Protein AF-A0A183HS68-F1 (afdb_monomer_lite)

Foldseek 3Di:
DDPVVLVVQQDDPPRDPDLVVNLVSLQVSLVVCVVVLVLCSSLVSCVVSVNLVSSLVSVLSNVPLVVLLVSLVVVLALVSLVSNLVSLVVDPCLVPVVSVVSSLVSCVSNVVVVVNVVSVVVNVVSVVVVVPD

InterPro domains:
  IPR056168 IF140/IFT172/WDR19, TPR domain [PF24762] (1-106)

Radius of gyration: 18.28 Å; chains: 1; bounding box: 45×23×54 Å

Structure (mmCIF, N/CA/C/O backbone):
data_AF-A0A183HS68-F1
#
_entry.id   AF-A0A183HS68-F1
#
loop_
_atom_site.group_PDB
_atom_site.id
_atom_site.type_symbol
_atom_site.label_atom_id
_atom_site.label_alt_id
_atom_site.label_comp_id
_atom_site.label_asym_id
_atom_site.label_entity_id
_atom_site.label_seq_id
_atom_site.pdbx_PDB_ins_code
_atom_site.Cartn_x
_atom_site.Cartn_y
_atom_site.Cartn_z
_atom_site.occupancy
_atom_site.B_iso_or_equiv
_atom_site.auth_seq_id
_atom_site.auth_comp_id
_atom_site.auth_asym_id
_atom_site.auth_atom_id
_atom_site.pdbx_PDB_model_num
ATOM 1 N N . MET A 1 1 ? -1.476 10.802 -21.372 1.00 53.19 1 MET A N 1
ATOM 2 C CA . MET A 1 1 ? -1.004 9.448 -21.722 1.00 53.19 1 MET A CA 1
ATOM 3 C C . MET A 1 1 ? -2.163 8.472 -21.622 1.00 53.19 1 MET A C 1
ATOM 5 O O . MET A 1 1 ? -2.624 8.181 -20.527 1.00 53.19 1 MET A O 1
ATOM 9 N N . SER A 1 2 ? -2.686 7.991 -22.749 1.00 70.62 2 SER A N 1
ATOM 10 C CA . SER A 1 2 ? -3.667 6.900 -22.703 1.00 70.62 2 SER A CA 1
ATOM 11 C C . SER A 1 2 ? -2.977 5.598 -22.284 1.00 70.62 2 SER A C 1
ATOM 13 O O . SER A 1 2 ? -1.784 5.422 -22.536 1.00 70.62 2 SER A O 1
ATOM 15 N N . GLU A 1 3 ? -3.719 4.680 -21.663 1.00 65.94 3 GLU A N 1
ATOM 16 C CA . GLU A 1 3 ? -3.223 3.351 -21.266 1.00 65.94 3 GLU A CA 1
ATOM 17 C C . GLU A 1 3 ? -2.537 2.631 -22.436 1.00 65.94 3 GLU A C 1
ATOM 19 O O . GLU A 1 3 ? -1.424 2.133 -22.299 1.00 65.94 3 GLU A O 1
ATOM 24 N N . ARG A 1 4 ? -3.129 2.723 -23.633 1.00 66.81 4 ARG A N 1
ATOM 25 C CA . ARG A 1 4 ? -2.558 2.195 -24.880 1.00 66.81 4 ARG A CA 1
ATOM 26 C C . ARG A 1 4 ? -1.191 2.776 -25.225 1.00 66.81 4 ARG A C 1
ATOM 28 O O . ARG A 1 4 ? -0.319 2.039 -25.665 1.00 66.81 4 ARG A O 1
ATOM 35 N N . LEU A 1 5 ? -0.996 4.082 -25.037 1.00 66.44 5 LEU A N 1
ATOM 36 C CA . LEU A 1 5 ? 0.290 4.709 -25.337 1.00 66.44 5 LEU A CA 1
ATOM 37 C C . LEU A 1 5 ? 1.351 4.292 -24.315 1.00 66.44 5 LEU A C 1
ATOM 39 O O . LEU A 1 5 ? 2.501 4.069 -24.667 1.00 66.44 5 LEU A O 1
ATOM 43 N N . ALA A 1 6 ? 0.958 4.153 -23.052 1.00 65.38 6 ALA A N 1
ATOM 44 C CA . ALA A 1 6 ? 1.870 3.746 -21.998 1.00 65.38 6 ALA A CA 1
ATOM 45 C C . ALA A 1 6 ? 2.270 2.264 -22.117 1.00 65.38 6 ALA A C 1
ATOM 47 O O . ALA A 1 6 ? 3.402 1.912 -21.794 1.00 65.38 6 ALA A O 1
ATOM 48 N N . GLU A 1 7 ? 1.385 1.401 -22.622 1.00 72.25 7 GLU A N 1
ATOM 49 C CA . GLU A 1 7 ? 1.726 0.019 -22.979 1.00 72.25 7 GLU A CA 1
ATOM 50 C C . GLU A 1 7 ? 2.600 -0.059 -24.233 1.00 72.25 7 GLU A C 1
ATOM 52 O O . GLU A 1 7 ? 3.611 -0.752 -24.198 1.00 72.25 7 GLU A O 1
ATOM 57 N N . ALA A 1 8 ? 2.299 0.712 -25.282 1.00 69.56 8 ALA A N 1
ATOM 58 C CA . ALA A 1 8 ? 3.126 0.776 -26.492 1.00 69.56 8 ALA A CA 1
ATOM 59 C C . ALA A 1 8 ? 4.556 1.284 -26.232 1.00 69.56 8 ALA A C 1
ATOM 61 O O . ALA A 1 8 ? 5.487 0.884 -26.921 1.00 69.56 8 ALA A O 1
ATOM 62 N N . LEU A 1 9 ? 4.738 2.150 -25.232 1.00 65.75 9 LEU A N 1
ATOM 63 C CA . LEU A 1 9 ? 6.045 2.676 -24.825 1.00 65.75 9 LEU A CA 1
ATOM 64 C C . LEU A 1 9 ? 6.743 1.814 -23.768 1.00 65.75 9 LEU A C 1
ATOM 66 O O . LEU A 1 9 ? 7.820 2.178 -23.304 1.00 65.75 9 LEU A O 1
ATOM 70 N N . THR A 1 10 ? 6.131 0.707 -23.342 1.00 69.25 10 THR A N 1
ATOM 71 C CA . THR A 1 10 ? 6.763 -0.215 -22.400 1.00 69.25 10 THR A CA 1
ATOM 72 C C . THR A 1 10 ? 7.687 -1.150 -23.174 1.00 69.25 10 THR A C 1
ATOM 74 O O . THR A 1 10 ? 7.180 -2.044 -23.848 1.00 69.25 10 THR A O 1
ATOM 77 N N . PRO A 1 11 ? 9.017 -0.992 -23.078 1.00 64.69 11 PRO A N 1
ATOM 78 C CA . PRO A 1 11 ? 9.945 -1.918 -23.717 1.00 64.69 11 PRO A CA 1
ATOM 79 C C . PRO A 1 11 ? 9.769 -3.326 -23.143 1.00 64.69 11 PRO A C 1
ATOM 81 O O . PRO A 1 11 ? 9.581 -3.489 -21.927 1.00 64.69 11 PRO A O 1
ATOM 84 N N . SER A 1 12 ? 9.850 -4.350 -23.995 1.00 64.88 12 SER A N 1
ATOM 85 C CA . SER A 1 12 ? 9.948 -5.719 -23.499 1.00 64.88 12 SER A CA 1
ATOM 86 C C . SER A 1 12 ? 11.299 -5.918 -22.796 1.00 64.88 12 SER A C 1
ATOM 88 O O . SER A 1 12 ? 12.232 -5.126 -22.950 1.00 64.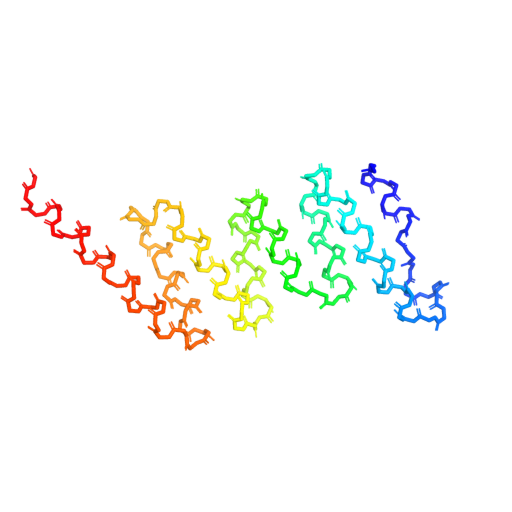88 12 SER A O 1
ATOM 90 N N . LYS A 1 13 ? 11.421 -6.978 -21.988 1.00 59.94 13 LYS A N 1
ATOM 91 C CA . LYS A 1 13 ? 12.691 -7.305 -21.314 1.00 59.94 13 LYS A CA 1
ATOM 92 C C . LYS A 1 13 ? 13.829 -7.619 -22.299 1.00 59.94 13 LYS A C 1
ATOM 94 O O . LYS A 1 13 ? 14.978 -7.649 -21.880 1.00 59.94 13 LYS A O 1
ATOM 99 N N . GLU A 1 14 ? 13.507 -7.857 -23.568 1.00 62.31 14 GLU A N 1
ATOM 100 C CA . GLU A 1 14 ? 14.441 -8.247 -24.627 1.00 62.31 14 GLU A CA 1
ATOM 101 C C . GLU A 1 14 ? 14.901 -7.044 -25.475 1.00 62.31 14 GLU A C 1
ATOM 103 O O . GLU A 1 14 ? 15.962 -7.106 -26.092 1.00 62.31 14 GLU A O 1
ATOM 108 N N . ASP A 1 15 ? 14.155 -5.930 -25.464 1.00 59.44 15 ASP A N 1
ATOM 109 C CA . ASP A 1 15 ? 14.360 -4.795 -26.382 1.00 59.44 15 ASP A CA 1
ATOM 110 C C . ASP A 1 15 ? 15.431 -3.787 -25.931 1.00 59.44 15 ASP A C 1
ATOM 112 O O . ASP A 1 15 ? 15.877 -2.959 -26.727 1.00 59.44 15 ASP A O 1
ATOM 116 N N . ILE A 1 16 ? 15.843 -3.808 -24.659 1.00 58.78 16 ILE A N 1
ATOM 117 C CA . ILE A 1 16 ? 16.813 -2.848 -24.109 1.00 58.78 16 ILE A CA 1
ATOM 118 C C . ILE A 1 16 ? 17.984 -3.606 -23.488 1.00 58.78 16 ILE A C 1
ATOM 120 O O . ILE A 1 16 ? 17.827 -4.296 -22.486 1.00 58.78 16 ILE A O 1
ATOM 124 N N . SER A 1 17 ? 19.183 -3.422 -24.046 1.00 64.06 17 SER A N 1
ATOM 125 C CA . SER A 1 17 ? 20.418 -4.044 -23.543 1.00 64.06 17 SER A CA 1
ATOM 126 C C . SER A 1 17 ? 20.845 -3.536 -22.157 1.00 64.06 17 SER A C 1
ATOM 128 O O . SER A 1 17 ? 21.620 -4.201 -21.472 1.00 64.06 17 SER A O 1
ATOM 130 N N . ASN A 1 18 ? 20.333 -2.375 -21.730 1.00 79.50 18 ASN A N 1
ATOM 131 C CA . ASN A 1 18 ? 20.610 -1.748 -20.440 1.00 79.50 18 ASN A CA 1
ATOM 132 C C . ASN A 1 18 ? 19.378 -1.738 -19.517 1.00 79.50 18 ASN A C 1
ATOM 134 O O . ASN A 1 18 ? 18.509 -0.867 -19.600 1.00 79.50 18 ASN A O 1
ATOM 138 N N . GLU A 1 19 ? 19.347 -2.677 -18.571 1.00 83.62 19 GLU A N 1
ATOM 139 C CA . GLU A 1 19 ? 18.297 -2.802 -17.549 1.00 83.62 19 GLU A CA 1
ATOM 140 C C . GLU A 1 19 ? 18.080 -1.503 -16.747 1.00 83.62 19 GLU A C 1
ATOM 142 O O . GLU A 1 19 ? 16.956 -1.184 -16.364 1.00 83.62 19 GLU A O 1
ATOM 147 N N . THR A 1 20 ? 19.132 -0.704 -16.546 1.00 87.88 20 THR A N 1
ATOM 148 C CA . THR A 1 20 ? 19.046 0.565 -15.806 1.00 87.88 20 THR A CA 1
ATOM 149 C C . THR A 1 20 ? 18.190 1.593 -16.541 1.00 87.88 20 THR A C 1
ATOM 151 O O . THR A 1 20 ? 17.374 2.283 -15.927 1.00 87.88 20 THR A O 1
ATOM 154 N N . ASP A 1 21 ? 18.347 1.693 -17.861 1.00 88.25 21 ASP A N 1
ATOM 155 C CA . ASP A 1 21 ? 17.580 2.638 -18.675 1.00 88.25 21 ASP A CA 1
ATOM 156 C C . ASP A 1 21 ? 16.123 2.182 -18.802 1.00 88.25 21 ASP A C 1
ATOM 158 O O . ASP A 1 21 ? 15.205 3.004 -18.768 1.00 88.25 21 ASP A O 1
ATOM 162 N N . ARG A 1 22 ? 15.897 0.860 -18.833 1.00 88.62 22 ARG A N 1
ATOM 163 C CA . ARG A 1 22 ? 14.559 0.259 -18.780 1.00 88.62 22 ARG A CA 1
ATOM 164 C C . ARG A 1 22 ? 13.825 0.624 -17.487 1.00 88.62 22 ARG A C 1
ATOM 166 O O . ARG A 1 22 ? 12.661 1.021 -17.542 1.00 88.62 22 ARG A O 1
ATOM 173 N N . ILE A 1 23 ? 14.493 0.510 -16.337 1.00 92.88 23 ILE A N 1
ATOM 174 C CA . ILE A 1 23 ? 13.930 0.874 -15.025 1.00 92.88 23 ILE A CA 1
ATOM 175 C C . ILE A 1 23 ? 13.570 2.362 -14.994 1.00 92.88 23 ILE A C 1
ATOM 177 O O . ILE A 1 23 ? 12.425 2.694 -14.694 1.00 92.88 23 ILE A O 1
ATOM 181 N N . LYS A 1 24 ? 14.492 3.247 -15.395 1.00 93.00 24 LYS A N 1
ATOM 182 C CA . LYS A 1 24 ? 14.239 4.698 -15.439 1.00 93.00 24 LYS A CA 1
ATOM 183 C C . LYS A 1 24 ? 13.057 5.056 -16.335 1.00 93.00 24 LYS A C 1
ATOM 185 O O . LYS A 1 24 ? 12.220 5.870 -15.956 1.00 93.00 24 LYS A O 1
ATOM 190 N N . LEU A 1 25 ? 12.960 4.439 -17.514 1.00 92.50 25 LEU A N 1
ATOM 191 C CA . LEU A 1 25 ? 11.840 4.678 -18.423 1.00 92.50 25 LEU A CA 1
ATOM 192 C C . LEU A 1 25 ? 10.505 4.253 -17.797 1.00 92.50 25 LEU A C 1
ATOM 194 O O . LEU A 1 25 ? 9.517 4.978 -17.901 1.00 92.50 25 LEU A O 1
ATOM 198 N N . LEU A 1 26 ? 10.470 3.103 -17.120 1.00 94.44 26 LEU A N 1
ATOM 199 C CA . LEU A 1 26 ? 9.272 2.642 -16.419 1.00 94.44 26 LEU A CA 1
ATOM 200 C C . LEU A 1 26 ? 8.854 3.592 -15.296 1.00 94.44 26 LEU A C 1
ATOM 202 O O . LEU A 1 26 ? 7.659 3.849 -15.150 1.00 94.44 26 LEU A O 1
ATOM 206 N N . GLU A 1 27 ? 9.809 4.117 -14.530 1.00 96.19 27 GLU A N 1
ATOM 207 C CA . GLU A 1 27 ? 9.538 5.099 -13.478 1.00 96.19 27 GLU A CA 1
ATOM 208 C C . GLU A 1 27 ? 8.994 6.411 -14.059 1.00 96.19 27 GLU A C 1
ATOM 210 O O . GLU A 1 27 ? 7.964 6.889 -13.590 1.00 96.19 27 GLU A O 1
ATOM 215 N N . LEU A 1 28 ? 9.572 6.923 -15.151 1.00 95.44 28 LEU A N 1
ATOM 216 C CA . LEU A 1 28 ? 9.063 8.115 -15.845 1.00 95.44 28 LEU A CA 1
ATOM 217 C C . LEU A 1 28 ? 7.632 7.920 -16.371 1.00 95.44 28 LEU A C 1
ATOM 219 O O . LEU A 1 28 ? 6.773 8.790 -16.212 1.00 95.44 28 LEU A O 1
ATOM 223 N N . ILE A 1 29 ? 7.338 6.760 -16.969 1.00 94.25 29 ILE A N 1
ATOM 224 C CA . ILE A 1 29 ? 5.975 6.431 -17.412 1.00 94.25 29 ILE A CA 1
ATOM 225 C C . ILE A 1 29 ? 5.028 6.385 -16.205 1.00 94.25 29 ILE A C 1
ATOM 227 O O . ILE A 1 29 ? 3.910 6.903 -16.280 1.00 94.25 29 ILE A O 1
ATOM 231 N N . ALA A 1 30 ? 5.463 5.786 -15.092 1.00 96.19 30 ALA A N 1
ATOM 232 C CA . ALA A 1 30 ? 4.675 5.713 -13.869 1.00 96.19 30 ALA A CA 1
ATOM 233 C C . ALA A 1 30 ? 4.350 7.111 -13.321 1.00 96.19 30 ALA A C 1
ATOM 235 O O . ALA A 1 30 ? 3.186 7.392 -13.032 1.00 96.19 30 ALA A O 1
ATOM 236 N N . GLU A 1 31 ? 5.336 8.007 -13.261 1.00 96.62 31 GLU A N 1
ATOM 237 C CA . GLU A 1 31 ? 5.168 9.399 -12.831 1.00 96.62 31 GLU A CA 1
ATOM 238 C C . GLU A 1 31 ? 4.146 10.144 -13.695 1.00 96.62 31 GLU A C 1
ATOM 240 O O . GLU A 1 31 ? 3.218 10.768 -13.168 1.00 96.62 31 GLU A O 1
ATOM 245 N N . CYS A 1 32 ? 4.240 10.017 -15.022 1.00 95.31 32 CYS A N 1
ATOM 246 C CA . CYS A 1 32 ? 3.247 10.582 -15.934 1.00 95.31 32 CYS A CA 1
ATOM 247 C C . CYS A 1 32 ? 1.833 10.050 -15.649 1.00 95.31 32 CYS A C 1
ATOM 249 O O . CYS A 1 32 ? 0.858 10.804 -15.721 1.00 95.31 32 CYS A O 1
ATOM 251 N N . CYS A 1 33 ? 1.694 8.763 -15.320 1.00 95.00 33 CYS A N 1
ATOM 252 C CA . CYS A 1 33 ? 0.409 8.172 -14.952 1.00 95.00 33 CYS A CA 1
ATOM 253 C C . CYS A 1 33 ? -0.118 8.708 -13.615 1.00 95.00 33 CYS A C 1
ATOM 255 O O . CYS A 1 33 ? -1.314 8.989 -13.520 1.00 95.00 33 CYS A O 1
ATOM 257 N N . VAL A 1 34 ? 0.747 8.933 -12.619 1.00 96.31 34 VAL A N 1
ATOM 258 C CA . VAL A 1 34 ? 0.363 9.585 -11.353 1.00 96.31 34 VAL A CA 1
ATOM 259 C C . VAL A 1 34 ? -0.165 10.996 -11.606 1.00 96.31 34 VAL A C 1
ATOM 261 O O . VAL A 1 34 ? -1.224 11.344 -11.084 1.00 96.31 34 VAL A O 1
ATOM 264 N N . GLN A 1 35 ? 0.517 11.794 -12.434 1.00 95.81 35 GLN A N 1
ATOM 265 C CA . GLN A 1 35 ? 0.090 13.161 -12.778 1.00 95.81 35 GLN A CA 1
ATOM 266 C C . GLN A 1 35 ? -1.301 13.196 -13.429 1.00 95.81 35 GLN A C 1
ATOM 268 O O . GLN A 1 35 ? -2.067 14.136 -13.238 1.00 95.81 35 GLN A O 1
ATOM 273 N N . GLN A 1 36 ? -1.654 12.137 -14.154 1.00 94.31 36 GLN A N 1
ATOM 274 C CA . GLN A 1 36 ? -2.955 11.978 -14.806 1.00 94.31 36 GLN A CA 1
ATOM 275 C C . GLN A 1 36 ? -3.989 11.264 -13.931 1.00 94.31 36 GLN A C 1
ATOM 277 O O . GLN A 1 36 ? -5.070 10.935 -14.411 1.00 94.31 36 GLN A O 1
ATOM 282 N N . ARG A 1 37 ? -3.665 11.005 -12.657 1.00 95.50 37 ARG A N 1
ATOM 283 C CA . ARG A 1 37 ? -4.498 10.257 -11.703 1.00 95.50 37 ARG A CA 1
ATOM 284 C C . ARG A 1 37 ? -4.807 8.818 -12.136 1.00 95.50 37 ARG A C 1
ATOM 286 O O . ARG A 1 37 ? -5.712 8.189 -11.597 1.00 95.50 37 ARG A O 1
ATOM 293 N N . ASN A 1 38 ? -4.029 8.259 -13.066 1.00 95.56 38 ASN A N 1
ATOM 294 C CA . ASN A 1 38 ? -4.105 6.851 -13.448 1.00 95.56 38 ASN A CA 1
ATOM 295 C C . ASN A 1 38 ? -3.233 6.003 -12.509 1.00 95.56 38 ASN A C 1
ATOM 297 O O . ASN A 1 38 ? -2.170 5.487 -12.866 1.00 95.56 38 ASN A O 1
ATOM 301 N N . TYR A 1 39 ? -3.679 5.906 -11.261 1.00 97.31 39 TYR A N 1
ATOM 302 C CA . TYR A 1 39 ? -2.887 5.361 -10.165 1.00 97.31 39 TYR A CA 1
ATOM 303 C C . TYR A 1 39 ? -2.647 3.851 -10.250 1.00 97.31 39 TYR A C 1
ATOM 305 O O . TYR A 1 39 ? -1.577 3.377 -9.876 1.00 97.31 39 TYR A O 1
ATOM 313 N N . HIS A 1 40 ? -3.604 3.081 -10.771 1.00 96.00 40 HIS A N 1
ATOM 314 C CA . HIS A 1 40 ? -3.423 1.638 -10.947 1.00 96.00 40 HIS A CA 1
ATOM 315 C C . HIS A 1 40 ? -2.339 1.324 -11.972 1.00 96.00 40 HIS A C 1
ATOM 317 O O . HIS A 1 40 ? -1.513 0.434 -11.761 1.00 96.00 40 HIS A O 1
ATOM 323 N N . PHE A 1 41 ? -2.318 2.078 -13.071 1.00 94.94 41 PHE A N 1
ATOM 324 C CA . PHE A 1 41 ? -1.305 1.893 -14.092 1.00 94.94 41 PHE A CA 1
ATOM 325 C C . PHE A 1 41 ? 0.066 2.383 -13.612 1.00 94.94 41 PHE A C 1
ATOM 327 O O . PHE A 1 41 ? 1.061 1.692 -13.823 1.00 94.94 41 PHE A O 1
ATOM 334 N N . ALA A 1 42 ? 0.116 3.498 -12.874 1.00 97.25 42 ALA A N 1
ATOM 335 C CA . ALA A 1 42 ? 1.334 3.931 -12.193 1.00 97.25 42 ALA A CA 1
ATOM 336 C C . ALA A 1 42 ? 1.888 2.835 -11.266 1.00 97.25 42 ALA A C 1
ATOM 338 O O . ALA A 1 42 ? 3.057 2.469 -11.370 1.00 97.25 42 ALA A O 1
ATOM 339 N N . ALA A 1 43 ? 1.035 2.225 -10.434 1.00 97.62 43 ALA A N 1
ATOM 340 C CA . ALA A 1 43 ? 1.436 1.134 -9.549 1.00 97.62 43 ALA A CA 1
ATOM 341 C C . ALA A 1 43 ? 1.985 -0.083 -10.313 1.00 97.62 43 ALA A C 1
ATOM 343 O O . ALA A 1 43 ? 3.007 -0.652 -9.920 1.00 97.62 43 ALA A O 1
ATOM 344 N N . LYS A 1 44 ? 1.355 -0.457 -11.437 1.00 96.00 44 LYS A N 1
ATOM 345 C CA . LYS A 1 44 ? 1.842 -1.520 -12.335 1.00 96.00 44 LYS A CA 1
ATOM 346 C C . LYS A 1 44 ? 3.248 -1.199 -12.851 1.00 96.00 44 LYS A C 1
ATOM 348 O O . LYS A 1 44 ? 4.114 -2.071 -12.812 1.00 96.00 44 LYS A O 1
ATOM 353 N N . LYS A 1 45 ? 3.496 0.037 -13.293 1.00 96.56 45 LYS A N 1
ATOM 354 C CA . LYS A 1 45 ? 4.796 0.463 -13.839 1.00 96.56 45 LYS A CA 1
ATOM 355 C C . LYS A 1 45 ? 5.889 0.529 -12.778 1.00 96.56 45 LYS A C 1
ATOM 357 O O . LYS A 1 45 ? 6.941 -0.071 -12.982 1.00 96.56 45 LYS A O 1
ATOM 362 N N . TYR A 1 46 ? 5.609 1.104 -11.610 1.00 97.88 46 TYR A N 1
ATOM 363 C CA . TYR A 1 46 ? 6.537 1.063 -10.477 1.00 97.88 46 TYR A CA 1
ATOM 364 C C . TYR A 1 46 ? 6.849 -0.373 -10.029 1.00 97.88 46 TYR A C 1
ATOM 366 O O . TYR A 1 46 ? 8.000 -0.699 -9.753 1.00 97.88 46 TYR A O 1
ATOM 374 N N . THR A 1 47 ? 5.862 -1.278 -10.046 1.00 96.31 47 THR A N 1
ATOM 375 C CA . THR A 1 47 ? 6.094 -2.704 -9.749 1.00 96.31 47 THR A CA 1
ATOM 376 C C . THR A 1 47 ? 7.017 -3.354 -10.786 1.00 96.31 47 THR A C 1
ATOM 378 O O . THR A 1 47 ? 7.927 -4.091 -10.414 1.00 96.31 47 THR A O 1
ATOM 381 N N . GLN A 1 48 ? 6.826 -3.062 -12.079 1.00 94.12 48 GLN A N 1
ATOM 382 C CA . GLN A 1 48 ? 7.694 -3.545 -13.166 1.00 94.12 48 GLN A CA 1
ATOM 383 C C . GLN A 1 48 ? 9.124 -2.987 -13.085 1.00 94.12 48 GLN A C 1
ATOM 385 O O . GLN A 1 48 ? 10.060 -3.661 -13.521 1.00 94.12 48 GLN A O 1
ATOM 390 N N . ALA A 1 49 ? 9.282 -1.782 -12.534 1.00 95.19 49 ALA A N 1
ATOM 391 C CA . ALA A 1 49 ? 10.567 -1.142 -12.262 1.00 95.19 49 ALA A CA 1
ATOM 392 C C . ALA A 1 49 ? 11.243 -1.662 -10.977 1.00 95.19 49 ALA A C 1
ATOM 394 O O . ALA A 1 49 ? 12.388 -1.326 -10.703 1.00 95.19 49 ALA A O 1
ATOM 395 N N . GLY A 1 50 ? 10.547 -2.470 -10.167 1.00 95.12 50 GLY A N 1
ATOM 396 C CA . GLY A 1 50 ? 11.033 -2.933 -8.863 1.00 95.12 50 GLY A CA 1
ATOM 397 C C . GLY A 1 50 ? 10.831 -1.933 -7.717 1.00 95.12 50 GLY A C 1
ATOM 398 O O . GLY A 1 50 ? 11.095 -2.268 -6.561 1.00 95.12 50 GLY A O 1
ATOM 399 N N . ASN A 1 51 ? 10.293 -0.745 -7.996 1.00 96.75 51 ASN A N 1
ATOM 400 C CA . ASN A 1 51 ? 10.032 0.307 -7.018 1.00 96.75 51 ASN A CA 1
ATOM 401 C C . ASN A 1 51 ? 8.710 0.059 -6.266 1.00 96.75 51 ASN A C 1
ATOM 403 O O . ASN A 1 51 ? 7.667 0.670 -6.509 1.00 96.75 51 ASN A O 1
ATOM 407 N N . LYS A 1 52 ? 8.734 -0.904 -5.341 1.00 97.31 52 LYS A N 1
ATOM 408 C CA . LYS A 1 52 ? 7.529 -1.345 -4.617 1.00 97.31 52 LYS A CA 1
ATOM 409 C C . LYS A 1 52 ? 6.919 -0.255 -3.728 1.00 97.31 52 LYS A C 1
ATOM 411 O O . LYS A 1 52 ? 5.709 -0.274 -3.506 1.00 97.31 52 LYS A O 1
ATOM 416 N N . LEU A 1 53 ? 7.728 0.670 -3.210 1.00 97.88 53 LEU A N 1
ATOM 417 C CA . LEU A 1 53 ? 7.247 1.720 -2.314 1.00 97.88 53 LEU A CA 1
ATOM 418 C C . LEU A 1 53 ? 6.386 2.733 -3.077 1.00 97.88 53 LEU A C 1
ATOM 420 O O . LEU A 1 53 ? 5.258 3.004 -2.668 1.00 97.88 53 LEU A O 1
ATOM 424 N N . GLU A 1 54 ? 6.852 3.209 -4.233 1.00 98.19 54 GLU A N 1
ATOM 425 C CA . GLU A 1 54 ? 6.071 4.125 -5.074 1.00 98.19 54 GLU A CA 1
ATOM 426 C C . GLU A 1 54 ? 4.856 3.442 -5.716 1.00 98.19 54 GLU A C 1
ATOM 428 O O . GLU A 1 54 ? 3.794 4.060 -5.873 1.00 98.19 54 GLU A O 1
ATOM 433 N N . ALA A 1 55 ? 4.945 2.133 -5.980 1.00 98.31 55 ALA A N 1
ATOM 434 C CA . ALA A 1 55 ? 3.778 1.342 -6.356 1.00 98.31 55 ALA A CA 1
ATOM 435 C C . ALA A 1 55 ? 2.703 1.370 -5.259 1.00 98.31 55 ALA A C 1
ATOM 437 O O . ALA A 1 55 ? 1.538 1.659 -5.540 1.00 98.31 55 ALA A O 1
ATOM 438 N N . MET A 1 56 ? 3.100 1.149 -4.002 1.00 98.44 56 MET A N 1
ATOM 439 C CA . MET A 1 56 ? 2.192 1.211 -2.859 1.00 98.44 56 MET A CA 1
ATOM 440 C C . MET A 1 56 ? 1.599 2.610 -2.667 1.00 98.44 56 MET A C 1
ATOM 442 O O . MET A 1 56 ? 0.389 2.741 -2.495 1.00 98.44 56 MET A O 1
ATOM 446 N N . ARG A 1 57 ? 2.410 3.674 -2.748 1.00 98.44 57 ARG A N 1
ATOM 447 C CA . ARG A 1 57 ? 1.910 5.059 -2.650 1.00 98.44 57 ARG A CA 1
ATOM 448 C C . ARG A 1 57 ? 0.881 5.369 -3.733 1.00 98.44 57 ARG A C 1
ATOM 450 O O . ARG A 1 57 ? -0.115 6.038 -3.462 1.00 98.44 57 ARG A O 1
ATOM 457 N N . SER A 1 58 ? 1.100 4.867 -4.946 1.00 98.44 58 SER A N 1
ATOM 458 C CA . SER A 1 58 ? 0.142 4.997 -6.044 1.00 98.44 58 SER A CA 1
ATOM 459 C C . SER A 1 58 ? -1.161 4.257 -5.730 1.00 98.44 58 SER A C 1
ATOM 461 O O . SER A 1 58 ? -2.234 4.830 -5.886 1.00 98.44 58 SER A O 1
ATOM 463 N N . LEU A 1 59 ? -1.093 3.028 -5.205 1.00 98.25 59 LEU A N 1
ATOM 464 C CA . LEU A 1 59 ? -2.287 2.290 -4.776 1.00 98.25 59 LEU A CA 1
ATOM 465 C C . LEU A 1 59 ? -3.056 3.025 -3.672 1.00 98.25 59 LEU A C 1
ATOM 467 O O . LEU A 1 59 ? -4.268 3.177 -3.795 1.00 98.25 59 LEU A O 1
ATOM 471 N N . VAL A 1 60 ? -2.373 3.563 -2.661 1.00 98.31 60 VAL A N 1
ATOM 472 C CA . VAL A 1 60 ? -3.001 4.373 -1.602 1.00 98.31 60 VAL A CA 1
ATOM 473 C C . VAL A 1 60 ? -3.752 5.572 -2.191 1.00 98.31 60 VAL A C 1
ATOM 475 O O . VAL A 1 60 ? -4.908 5.797 -1.844 1.00 98.31 60 VAL A O 1
ATOM 478 N N . LYS A 1 61 ? -3.156 6.292 -3.154 1.00 97.75 61 LYS A N 1
ATOM 479 C CA . LYS A 1 61 ? -3.827 7.404 -3.859 1.00 97.75 61 LYS A CA 1
ATOM 480 C C . LYS A 1 61 ? -5.061 6.969 -4.656 1.00 97.75 61 LYS A C 1
ATOM 482 O O . LYS A 1 61 ? -5.945 7.790 -4.882 1.00 97.75 61 LYS A O 1
ATOM 487 N N . SER A 1 62 ? -5.116 5.712 -5.098 1.00 97.38 62 SER A N 1
ATOM 488 C CA . SER A 1 62 ? -6.272 5.169 -5.822 1.00 97.38 62 SER A CA 1
ATOM 489 C C . SER A 1 62 ? -7.474 4.875 -4.926 1.00 97.38 62 SER A C 1
ATOM 491 O O . SER A 1 62 ? -8.594 4.844 -5.425 1.00 97.38 62 SER A O 1
ATOM 493 N N . GLY A 1 63 ? -7.251 4.652 -3.627 1.00 97.06 63 GLY A N 1
ATOM 494 C CA . GLY A 1 63 ? -8.299 4.256 -2.688 1.00 97.06 63 GLY A CA 1
ATOM 495 C C . GLY A 1 63 ? -8.839 2.831 -2.881 1.00 97.06 63 GLY A C 1
ATOM 496 O O . GLY A 1 63 ? -9.852 2.481 -2.287 1.00 97.06 63 GLY A O 1
ATOM 497 N N . ASP A 1 64 ? -8.197 1.999 -3.708 1.00 97.19 64 ASP A N 1
ATOM 498 C CA . ASP A 1 64 ? -8.582 0.595 -3.886 1.00 97.19 64 ASP A CA 1
ATOM 499 C C . ASP A 1 64 ? -8.024 -0.262 -2.742 1.00 97.19 64 ASP A C 1
ATOM 501 O O . ASP A 1 64 ? -6.917 -0.809 -2.809 1.00 97.19 64 ASP A O 1
ATOM 505 N N . THR A 1 65 ? -8.813 -0.362 -1.673 1.00 97.00 65 THR A N 1
ATOM 506 C CA . THR A 1 65 ? -8.483 -1.107 -0.454 1.00 97.00 65 THR A CA 1
ATOM 507 C C . THR A 1 65 ? -8.106 -2.560 -0.736 1.00 97.00 65 THR A C 1
ATOM 509 O O . THR A 1 65 ? -7.130 -3.061 -0.176 1.00 97.00 65 THR A O 1
ATOM 512 N N . ALA A 1 66 ? -8.825 -3.240 -1.634 1.00 96.81 66 ALA A N 1
ATOM 513 C CA . ALA A 1 66 ? -8.569 -4.644 -1.940 1.00 96.81 66 ALA A CA 1
ATOM 514 C C . ALA A 1 66 ? -7.174 -4.834 -2.555 1.00 96.81 66 ALA A C 1
ATOM 516 O O . ALA A 1 66 ? -6.413 -5.710 -2.130 1.00 96.81 66 ALA A O 1
ATOM 517 N N . ARG A 1 67 ? -6.790 -3.972 -3.508 1.00 97.62 67 ARG A N 1
ATOM 518 C CA . ARG A 1 67 ? -5.444 -4.008 -4.104 1.00 97.62 67 ARG A CA 1
ATOM 519 C C . ARG A 1 67 ? -4.357 -3.594 -3.125 1.00 97.62 67 ARG A C 1
ATOM 521 O O . ARG A 1 67 ? -3.278 -4.178 -3.166 1.00 97.62 67 ARG A O 1
ATOM 528 N N . ILE A 1 68 ? -4.627 -2.631 -2.246 1.00 98.31 68 ILE A N 1
ATOM 529 C CA . ILE A 1 68 ? -3.700 -2.197 -1.191 1.00 98.31 68 ILE A CA 1
ATOM 530 C C . ILE A 1 68 ? -3.360 -3.367 -0.258 1.00 98.31 68 ILE A C 1
ATOM 532 O O . ILE A 1 68 ? -2.185 -3.687 -0.065 1.00 98.31 68 ILE A O 1
ATOM 536 N N . VAL A 1 69 ? -4.379 -4.055 0.265 1.00 97.88 69 VAL A N 1
ATOM 537 C CA . VAL A 1 69 ? -4.222 -5.201 1.179 1.00 97.88 69 VAL A CA 1
ATOM 538 C C . VAL A 1 69 ? -3.505 -6.363 0.488 1.00 97.88 69 VAL A C 1
ATOM 540 O O . VAL A 1 69 ? -2.572 -6.954 1.049 1.00 97.88 69 VAL A O 1
ATOM 543 N N . PHE A 1 70 ? -3.900 -6.665 -0.752 1.00 97.75 70 PHE A N 1
ATOM 544 C CA . PHE A 1 70 ? -3.262 -7.701 -1.561 1.00 97.75 70 PHE A CA 1
ATOM 545 C C . PHE A 1 70 ? -1.779 -7.395 -1.804 1.00 97.75 70 PHE A C 1
ATOM 547 O O . PHE A 1 70 ? -0.916 -8.238 -1.544 1.00 97.75 70 PHE A O 1
ATOM 554 N N . PHE A 1 71 ? -1.466 -6.176 -2.252 1.00 98.12 71 PHE A N 1
ATOM 555 C CA . PHE A 1 71 ? -0.100 -5.767 -2.565 1.00 98.12 71 PHE A CA 1
ATOM 556 C C . PHE A 1 71 ? 0.793 -5.781 -1.325 1.00 98.12 71 PHE A C 1
ATOM 558 O O . PHE A 1 71 ? 1.902 -6.309 -1.387 1.00 98.12 71 PHE A O 1
ATOM 565 N N . ALA A 1 72 ? 0.308 -5.280 -0.186 1.00 98.06 72 ALA A N 1
ATOM 566 C CA . ALA A 1 72 ? 1.064 -5.300 1.062 1.00 98.06 72 ALA A CA 1
ATOM 567 C C . ALA A 1 72 ? 1.413 -6.730 1.497 1.00 98.06 72 ALA A C 1
ATOM 569 O O . ALA A 1 72 ? 2.569 -7.028 1.811 1.00 98.06 72 ALA A O 1
ATOM 570 N N . THR A 1 73 ? 0.439 -7.640 1.422 1.00 97.00 73 THR A N 1
ATOM 571 C CA . THR A 1 73 ? 0.627 -9.062 1.749 1.00 97.00 73 THR A CA 1
ATOM 572 C C . THR A 1 73 ? 1.643 -9.739 0.825 1.00 97.00 73 THR A C 1
ATOM 574 O O . THR A 1 73 ? 2.476 -10.524 1.288 1.00 97.00 73 THR A O 1
ATOM 577 N N . ALA A 1 74 ? 1.616 -9.417 -0.470 1.00 96.94 74 ALA A N 1
ATOM 578 C CA . ALA A 1 74 ? 2.545 -9.961 -1.455 1.00 96.94 74 ALA A CA 1
ATOM 579 C C . ALA A 1 74 ? 3.962 -9.365 -1.341 1.00 96.94 74 ALA A C 1
ATOM 581 O O . ALA A 1 74 ? 4.951 -10.078 -1.512 1.00 96.94 74 ALA A O 1
ATOM 582 N N . ALA A 1 75 ? 4.083 -8.069 -1.041 1.00 95.56 75 ALA A N 1
ATOM 583 C CA . ALA A 1 75 ? 5.357 -7.355 -1.055 1.00 95.56 75 ALA A CA 1
ATOM 584 C C . ALA A 1 75 ? 6.296 -7.744 0.096 1.00 95.56 75 ALA A C 1
ATOM 586 O O . ALA A 1 75 ? 7.515 -7.659 -0.081 1.00 95.56 7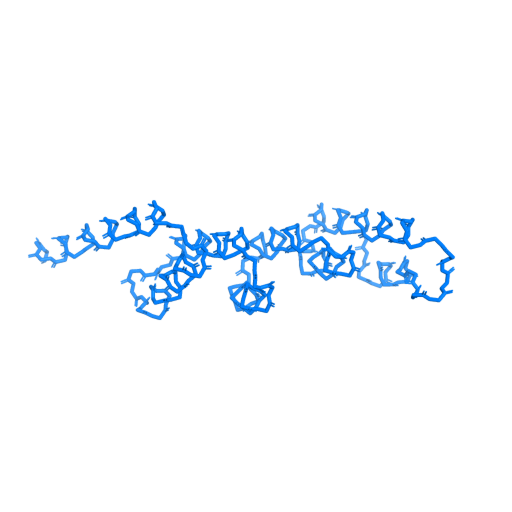5 ALA A O 1
ATOM 587 N N . ARG A 1 76 ? 5.738 -8.167 1.245 1.00 94.56 76 ARG A N 1
ATOM 588 C CA . ARG A 1 76 ? 6.469 -8.580 2.460 1.00 94.56 76 ARG A CA 1
ATOM 589 C C . ARG A 1 76 ? 7.536 -7.575 2.907 1.00 94.56 76 ARG A C 1
ATOM 591 O O . ARG A 1 76 ? 8.645 -7.950 3.277 1.00 94.56 76 ARG A O 1
ATOM 598 N N . ASN A 1 77 ? 7.199 -6.291 2.866 1.00 97.44 77 ASN A N 1
ATOM 599 C CA . ASN A 1 77 ? 8.096 -5.194 3.214 1.00 97.44 77 ASN A CA 1
ATOM 600 C C . ASN A 1 77 ? 7.493 -4.372 4.363 1.00 97.44 77 ASN A C 1
ATOM 602 O O . ASN A 1 77 ? 6.309 -4.042 4.330 1.00 97.44 77 ASN A O 1
ATOM 606 N N . LYS A 1 78 ? 8.317 -4.040 5.364 1.00 97.81 78 LYS A N 1
ATOM 607 C CA . LYS A 1 78 ? 7.887 -3.350 6.590 1.00 97.81 78 LYS A CA 1
ATOM 608 C C . LYS A 1 78 ? 7.260 -1.982 6.320 1.00 97.81 78 LYS A C 1
ATOM 610 O O . LYS A 1 78 ? 6.191 -1.700 6.846 1.00 97.81 78 LYS A O 1
ATOM 615 N N . GLU A 1 79 ? 7.877 -1.164 5.474 1.00 97.56 79 GLU A N 1
ATOM 616 C CA . GLU A 1 79 ? 7.359 0.170 5.139 1.00 97.56 79 GLU A CA 1
ATOM 617 C C 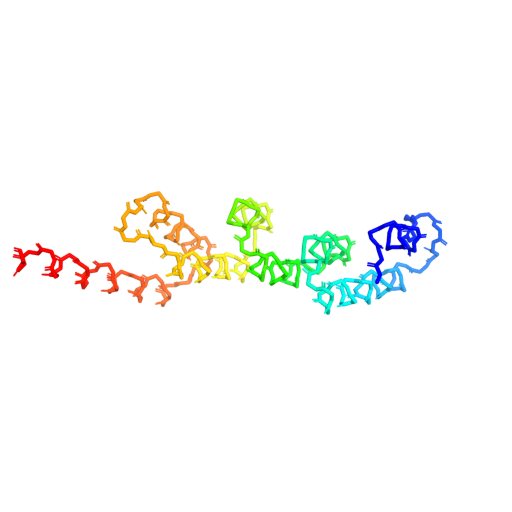. GLU A 1 79 ? 6.032 0.083 4.384 1.00 97.56 79 GLU A C 1
ATOM 619 O O . GLU A 1 79 ? 5.117 0.863 4.634 1.00 97.56 79 GLU A O 1
ATOM 624 N N . ILE A 1 80 ? 5.889 -0.910 3.502 1.00 98.38 80 ILE A N 1
ATOM 625 C CA . ILE A 1 80 ? 4.641 -1.146 2.767 1.00 98.38 80 ILE A CA 1
ATOM 626 C C . ILE A 1 80 ? 3.521 -1.578 3.717 1.00 98.38 80 ILE A C 1
ATOM 628 O O . ILE A 1 80 ? 2.396 -1.104 3.575 1.00 98.38 80 ILE A O 1
ATOM 632 N N . TYR A 1 81 ? 3.816 -2.432 4.700 1.00 98.50 81 TYR A N 1
ATOM 633 C CA . TYR A 1 81 ? 2.844 -2.782 5.735 1.00 98.50 81 TYR A CA 1
ATOM 634 C C . TYR A 1 81 ? 2.405 -1.559 6.546 1.00 98.50 81 TYR A C 1
ATOM 636 O O . TYR A 1 81 ? 1.208 -1.382 6.757 1.00 98.50 81 TYR A O 1
ATOM 644 N N . ILE A 1 82 ? 3.340 -0.685 6.935 1.00 98.38 82 ILE A N 1
ATOM 645 C CA . ILE A 1 82 ? 3.020 0.560 7.651 1.00 98.38 82 ILE A CA 1
ATOM 646 C C . ILE A 1 82 ? 2.130 1.463 6.790 1.00 98.38 82 ILE A C 1
ATOM 648 O O . ILE A 1 82 ? 1.097 1.927 7.264 1.00 98.38 82 ILE A O 1
ATOM 652 N N . LEU A 1 83 ? 2.467 1.671 5.511 1.00 98.19 83 LEU A N 1
ATOM 653 C CA . LEU A 1 83 ? 1.643 2.470 4.596 1.00 98.19 83 LEU A CA 1
ATOM 654 C C . LEU A 1 83 ? 0.231 1.895 4.426 1.00 98.19 83 LEU A C 1
ATOM 656 O O . LEU A 1 83 ? -0.733 2.658 4.401 1.00 98.19 83 LEU A O 1
ATOM 660 N N . ALA A 1 84 ? 0.108 0.569 4.322 1.00 98.38 84 ALA A N 1
ATOM 661 C CA . ALA A 1 84 ? -1.182 -0.106 4.216 1.00 98.38 84 ALA A CA 1
ATOM 662 C C . ALA A 1 84 ? -2.02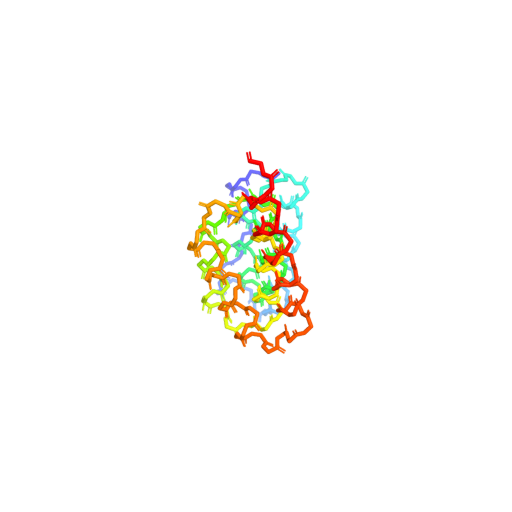7 0.146 5.466 1.00 98.38 84 ALA A C 1
ATOM 664 O O . ALA A 1 84 ? -3.151 0.624 5.362 1.00 98.38 84 ALA A O 1
ATOM 665 N N . ALA A 1 85 ? -1.463 -0.123 6.643 1.00 98.06 85 ALA A N 1
ATOM 666 C CA . ALA A 1 85 ? -2.143 0.045 7.920 1.00 98.06 85 ALA A CA 1
ATOM 667 C C . ALA A 1 85 ? -2.554 1.506 8.166 1.00 98.06 85 ALA A C 1
ATOM 669 O O . ALA A 1 85 ? -3.700 1.764 8.526 1.00 98.06 85 ALA A O 1
ATOM 670 N N . ASN A 1 86 ? -1.665 2.465 7.878 1.00 97.88 86 ASN A N 1
ATOM 671 C CA . ASN A 1 86 ? -1.961 3.895 7.989 1.00 97.88 86 ASN A CA 1
ATOM 672 C C . ASN A 1 86 ? -3.133 4.301 7.085 1.00 97.88 86 ASN A C 1
ATOM 674 O O . ASN A 1 86 ? -3.985 5.080 7.498 1.00 97.88 86 ASN A O 1
ATOM 678 N N . TYR A 1 87 ? -3.197 3.767 5.862 1.00 98.12 87 TYR A N 1
ATOM 679 C CA . TYR A 1 87 ? -4.327 4.005 4.966 1.00 98.12 87 TYR A CA 1
ATOM 680 C C . TYR A 1 87 ? -5.625 3.398 5.515 1.00 98.12 87 TYR A C 1
ATOM 682 O O . TYR A 1 87 ? -6.642 4.088 5.559 1.00 98.12 87 TYR A O 1
ATOM 690 N N . LEU A 1 88 ? -5.597 2.147 5.985 1.00 97.38 88 LEU A N 1
ATOM 691 C CA . LEU A 1 88 ? -6.779 1.487 6.553 1.00 97.38 88 LEU A CA 1
ATOM 692 C C . LEU A 1 88 ? -7.325 2.235 7.782 1.00 97.38 88 LEU A C 1
ATOM 694 O O . LEU A 1 88 ? -8.538 2.293 7.961 1.00 97.38 88 LEU A O 1
ATOM 698 N N . GLN A 1 89 ? -6.464 2.885 8.573 1.00 95.94 89 GLN A N 1
ATOM 699 C CA . GLN A 1 89 ? -6.890 3.741 9.688 1.00 95.94 89 GLN A CA 1
ATOM 700 C C . GLN A 1 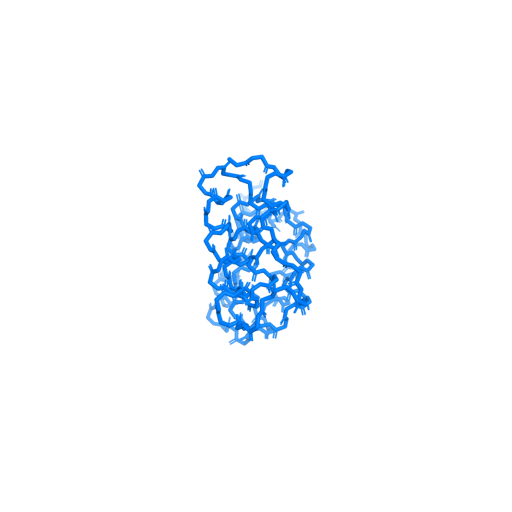89 ? -7.711 4.970 9.264 1.00 95.94 89 GLN A C 1
ATOM 702 O O . GLN A 1 89 ? -8.430 5.535 10.087 1.00 95.94 89 GLN A O 1
ATOM 707 N N . THR A 1 90 ? -7.631 5.389 7.998 1.00 95.06 90 THR A N 1
ATOM 708 C CA . THR A 1 90 ? -8.464 6.483 7.466 1.00 95.06 90 THR A CA 1
ATOM 709 C C . THR A 1 90 ? -9.868 6.032 7.057 1.00 95.06 90 THR A C 1
ATOM 711 O O . THR A 1 90 ? -10.721 6.873 6.779 1.00 95.06 90 THR A O 1
ATOM 714 N N . LEU A 1 91 ? -10.116 4.719 7.012 1.00 94.50 91 LEU A N 1
ATOM 715 C CA . LEU A 1 91 ? -11.418 4.131 6.701 1.00 94.50 91 LEU A CA 1
ATOM 716 C C . LEU A 1 91 ? -12.272 3.988 7.970 1.00 94.50 91 LEU A C 1
ATOM 718 O O . LEU A 1 91 ? -11.812 4.239 9.083 1.00 94.50 91 LEU A O 1
ATOM 722 N N . ASN A 1 92 ? -13.521 3.543 7.818 1.00 90.75 92 ASN A N 1
ATOM 723 C CA . ASN A 1 92 ? -14.425 3.299 8.945 1.00 90.75 92 ASN A CA 1
ATOM 724 C C . ASN A 1 92 ? -14.123 1.966 9.660 1.00 90.75 92 ASN A C 1
ATOM 726 O O . ASN A 1 92 ? -14.964 1.077 9.737 1.00 90.75 92 ASN A O 1
ATOM 730 N N . TRP A 1 93 ? -12.902 1.810 10.175 1.00 90.62 93 TRP A N 1
ATOM 731 C CA . TRP A 1 93 ? -12.469 0.592 10.873 1.00 90.62 93 TRP A CA 1
ATOM 732 C C . TRP A 1 93 ? -13.191 0.367 12.208 1.00 90.62 93 TRP A C 1
ATOM 734 O O . TRP A 1 93 ? -13.187 -0.743 12.721 1.00 90.62 93 TRP A O 1
ATOM 744 N N . LYS A 1 94 ? -13.825 1.397 12.781 1.00 88.12 94 LYS A N 1
ATOM 745 C CA . LYS A 1 94 ? -14.522 1.312 14.077 1.00 88.12 94 LYS A CA 1
ATOM 746 C C . LYS A 1 94 ? -15.726 0.373 14.046 1.00 88.12 94 LYS A C 1
ATOM 748 O O . LYS A 1 94 ? -16.063 -0.222 15.062 1.00 88.12 94 LYS A O 1
ATOM 753 N N . GLU A 1 95 ? -16.363 0.257 12.887 1.00 86.56 95 GLU A N 1
ATOM 754 C CA . GLU A 1 95 ? -17.531 -0.600 12.663 1.00 86.56 95 GLU A CA 1
ATOM 755 C C . GLU A 1 95 ? -17.159 -1.897 11.923 1.00 86.56 95 GLU A C 1
ATOM 757 O O . GLU A 1 95 ? -18.021 -2.734 11.664 1.00 86.56 95 GLU A O 1
ATOM 762 N N . ASP A 1 96 ? -15.873 -2.087 11.603 1.00 89.19 96 ASP A N 1
ATOM 763 C CA . ASP A 1 96 ? -15.362 -3.205 10.812 1.00 89.19 96 ASP A CA 1
ATOM 764 C C . ASP A 1 96 ? -14.209 -3.908 11.547 1.00 89.19 96 ASP A C 1
ATOM 766 O O . ASP A 1 96 ? -13.031 -3.547 11.449 1.00 89.19 96 ASP A O 1
ATOM 770 N N . GLY A 1 97 ? -14.561 -4.968 12.279 1.00 89.25 97 GLY A N 1
ATOM 771 C CA . GLY A 1 97 ? -13.597 -5.774 13.026 1.00 89.25 97 GLY A CA 1
ATOM 772 C C . GLY A 1 97 ? -12.566 -6.497 12.150 1.00 89.25 97 GLY A C 1
ATOM 773 O O . GLY A 1 97 ? -11.506 -6.877 12.653 1.00 89.25 97 GLY A O 1
ATOM 774 N N . ASP A 1 98 ? -12.827 -6.682 10.853 1.00 91.75 98 ASP A N 1
ATOM 775 C CA . ASP A 1 98 ? -11.859 -7.286 9.939 1.00 91.75 98 ASP A CA 1
ATOM 776 C C . ASP A 1 98 ? -10.812 -6.262 9.490 1.00 91.75 98 ASP A C 1
ATOM 778 O O . ASP A 1 98 ? -9.626 -6.602 9.422 1.00 91.75 98 ASP A O 1
ATOM 782 N N . LEU A 1 99 ? -11.201 -4.999 9.277 1.00 93.12 99 LEU A N 1
ATOM 783 C CA . LEU A 1 99 ? -10.246 -3.903 9.080 1.00 93.12 99 LEU A CA 1
ATOM 784 C C . LEU A 1 99 ? -9.342 -3.718 10.303 1.00 93.12 99 LEU A C 1
ATOM 786 O O . LEU A 1 99 ? -8.129 -3.581 10.131 1.00 93.12 99 LEU A O 1
ATOM 790 N N . MET A 1 100 ? -9.887 -3.794 11.523 1.00 93.50 100 MET A N 1
ATOM 791 C CA . MET A 1 100 ? -9.085 -3.712 12.755 1.00 93.50 100 MET A CA 1
ATOM 792 C C . MET A 1 100 ? -8.011 -4.806 12.807 1.00 93.50 100 MET A C 1
ATOM 794 O O . MET A 1 100 ? -6.821 -4.508 12.931 1.00 93.50 100 MET A O 1
ATOM 798 N N . LYS A 1 101 ? -8.402 -6.071 12.598 1.00 95.06 101 LYS A N 1
ATOM 799 C CA . LYS A 1 101 ? -7.459 -7.204 12.556 1.00 95.06 101 LYS A CA 1
ATOM 800 C C . LYS A 1 101 ? -6.403 -7.040 11.464 1.00 95.06 101 LYS A C 1
ATOM 802 O O . LYS A 1 101 ? -5.254 -7.440 11.652 1.00 95.06 101 LYS A O 1
ATOM 807 N N . GLN A 1 102 ? -6.770 -6.480 10.310 1.00 96.50 102 GLN A N 1
ATOM 808 C CA . GLN A 1 102 ? -5.823 -6.233 9.220 1.00 96.50 102 GLN A CA 1
ATOM 809 C C . GLN A 1 102 ? -4.799 -5.151 9.579 1.00 96.50 102 GLN A C 1
ATOM 811 O O . GLN A 1 102 ? -3.607 -5.359 9.335 1.00 96.50 102 GLN A O 1
ATOM 816 N N . ILE A 1 103 ? -5.236 -4.045 10.192 1.00 97.44 103 ILE A N 1
ATOM 817 C CA . ILE A 1 103 ? -4.362 -2.971 10.689 1.00 97.44 103 ILE A CA 1
ATOM 818 C C . ILE A 1 103 ? -3.353 -3.541 11.694 1.00 97.44 103 ILE A C 1
ATOM 820 O O . ILE A 1 103 ? -2.141 -3.400 11.503 1.00 97.44 103 ILE A O 1
ATOM 824 N N . GLU A 1 104 ? -3.835 -4.267 12.706 1.00 96.69 104 GLU A N 1
ATOM 825 C CA . GLU A 1 104 ? -2.988 -4.916 13.713 1.00 96.69 104 GLU A CA 1
ATOM 826 C C . GLU A 1 104 ? -2.000 -5.902 13.080 1.00 96.69 104 GLU A C 1
ATOM 828 O O . GLU A 1 104 ? -0.804 -5.879 13.379 1.00 96.69 104 GLU A O 1
ATOM 833 N N . SER A 1 105 ? -2.474 -6.763 12.173 1.00 97.81 105 SER A N 1
ATOM 834 C CA . SER A 1 105 ? -1.632 -7.729 11.459 1.00 97.81 105 SER A CA 1
ATOM 835 C C . SER A 1 105 ? -0.508 -7.033 10.688 1.00 97.81 105 SER A C 1
ATOM 837 O O . SER A 1 105 ? 0.633 -7.501 10.712 1.00 97.81 105 SER A O 1
ATOM 839 N N . PHE A 1 106 ? -0.792 -5.922 10.006 1.00 98.31 106 PHE A N 1
ATOM 840 C CA . PHE A 1 106 ? 0.225 -5.193 9.253 1.00 98.31 106 PHE A CA 1
ATOM 841 C C . PHE A 1 106 ? 1.247 -4.499 10.157 1.00 98.31 106 PHE A C 1
ATOM 843 O O . PHE A 1 106 ? 2.445 -4.646 9.904 1.00 98.31 106 PHE A O 1
ATOM 850 N N . TYR A 1 107 ? 0.838 -3.839 11.245 1.00 98.38 107 TYR A N 1
ATOM 851 C CA . TYR A 1 107 ? 1.811 -3.264 12.182 1.00 98.38 107 TYR A CA 1
ATOM 852 C C . TYR A 1 107 ? 2.675 -4.319 12.867 1.00 98.38 107 TYR A C 1
ATOM 854 O O . TYR A 1 107 ? 3.890 -4.133 12.968 1.00 98.38 107 TYR A O 1
ATOM 862 N N . ASN A 1 108 ? 2.093 -5.456 13.254 1.00 97.69 108 ASN A N 1
ATOM 863 C CA . ASN A 1 108 ? 2.852 -6.572 13.813 1.00 97.69 108 ASN A CA 1
ATOM 864 C C . ASN A 1 108 ? 3.872 -7.120 12.806 1.00 97.69 108 ASN A C 1
ATOM 866 O O . ASN A 1 108 ? 5.044 -7.265 13.138 1.00 97.69 108 ASN A O 1
ATOM 870 N N . LYS A 1 109 ? 3.478 -7.342 11.544 1.00 97.31 109 LYS A N 1
ATOM 871 C CA . LYS A 1 109 ? 4.404 -7.781 10.480 1.00 97.31 109 LYS A CA 1
ATOM 872 C C . LYS A 1 109 ? 5.514 -6.766 10.186 1.00 97.31 109 LYS A C 1
ATOM 874 O O . LYS A 1 109 ? 6.576 -7.150 9.692 1.00 97.31 109 LYS A O 1
ATOM 879 N N . ALA A 1 110 ? 5.283 -5.485 10.468 1.00 97.56 110 ALA A N 1
ATOM 880 C CA . ALA A 1 110 ? 6.284 -4.433 10.348 1.00 97.56 110 ALA A CA 1
ATOM 881 C C . ALA A 1 110 ? 7.190 -4.283 11.587 1.00 97.56 110 ALA A C 1
ATOM 883 O O . ALA A 1 110 ? 8.218 -3.613 11.488 1.00 97.56 110 ALA A O 1
ATOM 884 N N . ASN A 1 111 ? 6.846 -4.902 12.725 1.00 97.38 111 ASN A N 1
ATOM 885 C CA . ASN A 1 111 ? 7.375 -4.584 14.061 1.00 97.38 111 ASN A CA 1
ATOM 886 C C . ASN A 1 111 ? 7.211 -3.092 14.427 1.00 97.38 111 ASN A C 1
ATOM 888 O O . ASN A 1 111 ? 8.079 -2.492 15.057 1.00 97.38 111 ASN A O 1
ATOM 892 N N . ALA A 1 112 ? 6.109 -2.472 13.998 1.00 96.81 112 ALA A N 1
ATOM 893 C CA . ALA A 1 112 ? 5.827 -1.054 14.214 1.00 96.81 112 ALA A CA 1
ATOM 894 C C . ALA A 1 112 ? 5.102 -0.832 15.556 1.00 96.81 112 ALA A C 1
ATOM 896 O O . ALA A 1 112 ? 3.927 -0.465 15.587 1.00 96.81 112 ALA A O 1
ATOM 897 N N . HIS A 1 113 ? 5.795 -1.083 16.671 1.00 94.88 113 HIS A N 1
ATOM 898 C CA . HIS A 1 113 ? 5.201 -1.077 18.017 1.00 94.88 113 HIS A CA 1
ATOM 899 C C . HIS A 1 113 ? 4.575 0.268 18.411 1.00 94.88 113 HIS A C 1
ATOM 901 O O . HIS A 1 113 ? 3.507 0.283 19.013 1.00 94.88 113 HIS A O 1
ATOM 907 N N . GLU A 1 114 ? 5.186 1.389 18.020 1.00 96.00 114 GLU A N 1
ATOM 908 C CA . GLU A 1 114 ? 4.646 2.730 18.291 1.00 96.00 114 GLU A CA 1
ATOM 909 C C . GLU A 1 114 ? 3.316 2.974 17.568 1.00 96.00 114 GLU A C 1
ATOM 911 O O . GLU A 1 114 ? 2.368 3.496 18.150 1.00 96.00 114 GLU A O 1
ATOM 916 N N . HIS A 1 115 ? 3.218 2.539 16.308 1.00 96.75 115 HIS A N 1
ATOM 917 C CA . HIS A 1 115 ? 1.987 2.687 15.531 1.00 96.75 115 HIS A CA 1
ATOM 918 C C . HIS A 1 115 ? 0.880 1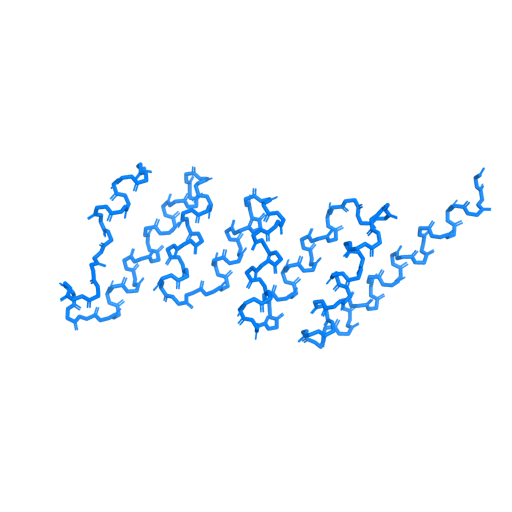.785 16.085 1.00 96.75 115 HIS A C 1
ATOM 920 O O . HIS A 1 115 ? -0.276 2.194 16.147 1.00 96.75 115 HIS A O 1
ATOM 926 N N . LEU A 1 116 ? 1.240 0.576 16.529 1.00 94.50 116 LEU A N 1
ATOM 927 C CA . LEU A 1 116 ? 0.305 -0.350 17.158 1.00 94.50 116 LEU A CA 1
ATOM 928 C C . LEU A 1 116 ? -0.224 0.191 18.495 1.00 94.50 116 LEU A C 1
ATOM 930 O O . LEU A 1 116 ? -1.422 0.111 18.747 1.00 94.50 116 LEU A O 1
ATOM 934 N N . ALA A 1 117 ? 0.644 0.774 19.328 1.00 94.44 117 ALA A N 1
ATOM 935 C CA . ALA A 1 117 ? 0.239 1.404 20.583 1.00 94.44 117 ALA A CA 1
ATOM 936 C C . ALA A 1 117 ? -0.749 2.554 20.335 1.00 94.44 117 ALA A C 1
ATOM 938 O O . ALA A 1 117 ? -1.835 2.562 20.911 1.00 94.44 117 ALA A O 1
ATOM 939 N N . SER A 1 118 ? -0.422 3.454 19.401 1.00 95.06 118 SER A N 1
ATOM 940 C CA . SER A 1 118 ? -1.310 4.555 19.011 1.00 95.06 118 SER A CA 1
ATOM 941 C C . SER A 1 118 ? -2.658 4.056 18.468 1.00 95.06 118 SER A C 1
ATOM 943 O O . SER A 1 118 ? -3.707 4.614 18.793 1.00 95.06 118 SER A O 1
ATOM 945 N N . PHE A 1 119 ? -2.660 2.962 17.698 1.00 94.00 119 PHE A N 1
ATOM 946 C CA . PHE A 1 119 ? -3.896 2.348 17.216 1.00 94.00 119 PHE A CA 1
ATOM 947 C C . PHE A 1 119 ? -4.758 1.789 18.360 1.00 94.00 119 PHE A C 1
ATOM 949 O O . PHE A 1 119 ? -5.968 2.022 18.387 1.00 94.00 119 PHE A O 1
ATOM 956 N N . TYR A 1 120 ? -4.165 1.106 19.344 1.00 92.88 120 TYR A N 1
ATOM 957 C CA . TYR A 1 120 ? -4.913 0.595 20.498 1.00 92.88 120 TYR A CA 1
ATOM 958 C C . TYR A 1 120 ? -5.456 1.701 21.407 1.00 92.88 120 TYR A C 1
ATOM 960 O O . TYR A 1 120 ? -6.570 1.568 21.918 1.00 92.88 120 TYR A O 1
ATOM 968 N N . GLU A 1 121 ? -4.733 2.811 21.567 1.00 91.38 121 GLU A N 1
ATOM 969 C CA . GLU A 1 121 ? -5.253 4.000 22.253 1.00 91.38 121 GLU A CA 1
ATOM 970 C C . GLU A 1 121 ? -6.508 4.541 21.554 1.00 91.38 121 GLU A C 1
ATOM 972 O O . GLU A 1 121 ? -7.520 4.810 22.208 1.00 91.38 121 GLU A O 1
ATOM 977 N N . ALA A 1 122 ? -6.487 4.626 20.219 1.00 88.62 122 ALA A N 1
ATOM 978 C CA . ALA A 1 122 ? -7.650 5.034 19.435 1.00 88.62 122 ALA A CA 1
ATOM 979 C C . ALA A 1 122 ? -8.827 4.052 19.589 1.00 88.62 122 ALA A C 1
ATOM 981 O O . ALA A 1 122 ? -9.974 4.483 19.712 1.00 88.62 122 ALA A O 1
ATOM 982 N N . CYS A 1 123 ? -8.562 2.741 19.637 1.00 86.12 123 CYS A N 1
ATOM 983 C CA . CYS A 1 123 ? -9.587 1.720 19.878 1.00 86.12 123 CYS A CA 1
ATOM 984 C C . CYS A 1 123 ? -10.239 1.873 21.260 1.00 86.12 123 CYS A C 1
ATOM 986 O O . CYS A 1 123 ? -11.462 1.796 21.386 1.00 86.12 123 CYS A O 1
ATOM 988 N N . ALA A 1 124 ? -9.441 2.130 22.301 1.00 83.81 124 ALA A N 1
ATOM 989 C CA . ALA A 1 124 ? -9.949 2.318 23.656 1.00 83.81 124 ALA A CA 1
ATOM 990 C C . ALA A 1 124 ? -10.897 3.525 23.747 1.00 83.81 124 ALA A C 1
ATOM 992 O O . ALA A 1 124 ? -11.974 3.412 24.331 1.00 83.81 124 ALA A O 1
ATOM 993 N N . GLN A 1 125 ? -10.551 4.655 23.120 1.00 79.12 125 GLN A N 1
ATOM 994 C CA . GLN A 1 125 ? -11.390 5.862 23.116 1.00 79.12 125 GLN A CA 1
ATOM 995 C C . GLN A 1 125 ? -12.778 5.631 22.500 1.00 79.12 125 GLN A C 1
ATOM 997 O O . GLN A 1 125 ? -13.767 6.173 22.994 1.00 79.12 125 GLN A O 1
ATOM 1002 N N . VAL A 1 126 ? -12.872 4.805 21.453 1.00 73.81 126 VAL A N 1
ATOM 1003 C CA . VAL A 1 126 ? -14.156 4.444 20.825 1.00 73.81 126 VAL A CA 1
ATOM 1004 C C . VAL A 1 126 ? -15.040 3.668 21.795 1.00 73.81 126 VAL A C 1
ATOM 1006 O O . VAL A 1 126 ? -16.225 3.974 21.924 1.00 73.81 126 VAL A O 1
ATOM 1009 N N . ASN A 1 127 ? -14.455 2.714 22.522 1.00 60.62 127 ASN A N 1
ATOM 1010 C CA . ASN A 1 127 ? -15.186 1.918 23.503 1.00 60.62 127 ASN A CA 1
ATOM 1011 C C . ASN A 1 127 ? -15.714 2.782 24.653 1.00 60.62 127 ASN A C 1
ATOM 1013 O O . ASN A 1 127 ? -16.872 2.640 25.029 1.00 60.62 127 ASN A O 1
ATOM 1017 N N . TYR A 1 128 ? -14.917 3.720 25.176 1.00 60.53 128 TYR A N 1
ATOM 1018 C CA . TYR A 1 128 ? -15.389 4.623 26.232 1.00 60.53 128 TYR A CA 1
ATOM 1019 C C . TYR A 1 128 ? -16.578 5.482 25.787 1.00 60.53 128 TYR A C 1
ATOM 1021 O O . TYR A 1 128 ? -17.487 5.694 26.580 1.00 60.53 128 TYR A O 1
ATOM 1029 N N . PHE A 1 129 ? -16.614 5.944 24.535 1.00 54.72 129 PHE A N 1
ATOM 1030 C CA . PHE A 1 129 ? -17.719 6.770 24.040 1.00 54.72 129 PHE A CA 1
ATOM 1031 C C . PHE A 1 129 ? -19.038 5.987 23.923 1.00 54.72 129 PHE A C 1
ATOM 1033 O O . PHE A 1 129 ? -20.087 6.511 24.282 1.00 54.72 129 PHE A O 1
ATOM 1040 N N . PHE A 1 130 ? -18.983 4.715 23.511 1.00 55.44 130 PHE A N 1
ATOM 1041 C CA . PHE A 1 130 ? -20.166 3.851 23.385 1.00 55.44 130 PHE A CA 1
ATOM 1042 C C . PHE A 1 130 ? -20.803 3.445 24.725 1.00 55.44 130 PHE A C 1
ATOM 1044 O O . PHE A 1 130 ? -21.974 3.086 24.750 1.00 55.44 130 PHE A O 1
ATOM 1051 N N . PHE A 1 131 ? -20.066 3.491 25.840 1.00 53.62 131 PHE A N 1
ATOM 1052 C CA . PHE A 1 131 ? -20.612 3.166 27.167 1.00 53.62 131 PHE A CA 1
ATOM 1053 C C . PHE A 1 131 ? -21.367 4.331 27.837 1.00 53.62 131 PHE A C 1
ATOM 1055 O O . PHE A 1 131 ? -22.019 4.111 28.856 1.00 53.62 131 PHE A O 1
ATOM 1062 N N . PHE A 1 132 ? -21.291 5.554 27.296 1.00 48.69 132 PHE A N 1
ATOM 1063 C CA . PHE A 1 132 ? -21.906 6.760 27.877 1.00 48.69 132 PHE A CA 1
ATOM 1064 C C . PHE A 1 132 ? -23.025 7.384 27.018 1.00 48.69 132 PHE A C 1
ATOM 1066 O O . PHE A 1 132 ? -23.490 8.480 27.338 1.00 48.69 132 PHE A O 1
ATOM 1073 N N . THR A 1 133 ? -23.480 6.701 25.966 1.00 47.91 133 THR A N 1
ATOM 1074 C CA . THR A 1 133 ? -24.615 7.096 25.106 1.00 47.91 133 THR A CA 1
ATOM 1075 C C . THR A 1 133 ? -25.657 5.996 25.066 1.00 47.91 133 THR A C 1
ATOM 1077 O O . THR A 1 133 ? -26.859 6.322 25.161 1.00 47.91 133 THR A O 1
#

pLDDT: mean 88.87, std 13.65, range [47.91, 98.5]

Sequence (133 aa):
MSERLAEALTPSKEDISNETDRIKLLELIAECCVQQRNYHFAAKKYTQAGNKLEAMRSLVKSGDTARIVFFATAARNKEIYILAANYLQTLNWKEDGDLMKQIESFYNKANAHEHLASFYEACAQVNYFFFFT

Organism: NCBI:txid387005

Secondary structure (DSSP, 8-state):
--HHHHHHT---TTT-S-HHHHHHHHHHHHHHHHHTT-HHHHHHHHHHTT-HHHHHHHHHHHT-HHHHHHHHHHH--HHHHHHHHHHHTTS-GGG-HHHHHHHHHHHHHHT-HHHHHHHHHHHHHHHHHHT--